Protein AF-A0A327JHH8-F1 (afdb_monomer)

pLDDT: mean 87.26, std 10.91, range [47.88, 98.25]

Structure (mmCIF, N/CA/C/O backbone):
data_AF-A0A327JHH8-F1
#
_entry.id   AF-A0A327JHH8-F1
#
loop_
_atom_site.group_PDB
_atom_site.id
_atom_site.type_symbol
_atom_site.label_atom_id
_atom_site.label_alt_id
_atom_site.label_comp_id
_atom_site.label_asym_id
_atom_site.label_entity_id
_atom_site.label_seq_id
_atom_site.pdbx_PDB_ins_code
_atom_site.Cartn_x
_atom_site.Cartn_y
_atom_site.Cartn_z
_atom_site.occupancy
_atom_site.B_iso_or_equiv
_atom_site.auth_seq_id
_atom_site.auth_comp_id
_atom_site.auth_asym_id
_atom_site.auth_atom_id
_atom_site.pdbx_PDB_model_num
ATOM 1 N N . MET A 1 1 ? -19.233 -2.159 3.639 1.00 47.88 1 MET A N 1
ATOM 2 C CA . MET A 1 1 ? -18.292 -2.645 2.615 1.00 47.88 1 MET A CA 1
ATOM 3 C C . MET A 1 1 ? -18.737 -2.070 1.287 1.00 47.88 1 MET A C 1
ATOM 5 O O . MET A 1 1 ? -19.864 -2.351 0.893 1.00 47.88 1 MET A O 1
ATOM 9 N N . LYS A 1 2 ? -17.908 -1.275 0.597 1.00 50.50 2 LYS A N 1
ATOM 10 C CA . LYS A 1 2 ? -18.009 -1.247 -0.868 1.00 50.50 2 LYS A CA 1
ATOM 11 C C . LYS A 1 2 ? -17.671 -2.670 -1.325 1.00 50.50 2 LYS A C 1
ATOM 13 O O . LYS A 1 2 ? -16.510 -3.018 -1.481 1.00 50.50 2 LYS A O 1
ATOM 18 N N . SER A 1 3 ? -18.680 -3.534 -1.398 1.00 53.72 3 SER A N 1
ATOM 19 C CA . SER A 1 3 ? -18.616 -4.788 -2.139 1.00 53.72 3 SER A CA 1
ATOM 20 C C . SER A 1 3 ? -18.605 -4.404 -3.614 1.00 53.72 3 SER A C 1
ATOM 22 O O . SER A 1 3 ? -19.643 -4.351 -4.267 1.00 53.72 3 SER A O 1
ATOM 24 N N . GLY A 1 4 ? -17.443 -3.982 -4.079 1.00 57.91 4 GLY A N 1
ATOM 25 C CA . GLY A 1 4 ? -17.212 -3.538 -5.436 1.00 57.91 4 GLY A CA 1
ATOM 26 C C . GLY A 1 4 ? -15.746 -3.760 -5.728 1.00 57.91 4 GLY A C 1
ATOM 27 O O . GLY A 1 4 ? -14.904 -3.545 -4.855 1.00 57.91 4 GLY A O 1
ATOM 28 N N . GLU A 1 5 ? -15.466 -4.252 -6.924 1.00 74.25 5 GLU A N 1
ATOM 29 C CA . GLU A 1 5 ? -14.121 -4.245 -7.479 1.00 74.25 5 GLU A CA 1
ATOM 30 C C . GLU A 1 5 ? -13.575 -2.820 -7.327 1.00 74.25 5 GLU A C 1
ATOM 32 O O . GLU A 1 5 ? -14.171 -1.866 -7.820 1.00 74.25 5 GLU A O 1
ATOM 37 N N . LEU A 1 6 ? -12.528 -2.665 -6.514 1.00 85.56 6 LEU A N 1
ATOM 38 C CA . LEU A 1 6 ? -11.931 -1.361 -6.264 1.00 85.56 6 LEU A CA 1
ATOM 39 C C . LEU A 1 6 ? -11.157 -0.941 -7.508 1.00 85.56 6 LEU A C 1
ATOM 41 O O . LEU A 1 6 ? -10.291 -1.683 -7.978 1.00 85.56 6 LEU A O 1
ATOM 45 N N . GLU A 1 7 ? -11.428 0.259 -8.001 1.00 89.81 7 GLU A N 1
ATOM 46 C CA . GLU A 1 7 ? -10.718 0.803 -9.150 1.00 89.81 7 GLU A CA 1
ATOM 47 C C . GLU A 1 7 ? -9.528 1.665 -8.708 1.00 89.81 7 GLU A C 1
ATOM 49 O O . GLU A 1 7 ? -9.539 2.268 -7.630 1.00 89.81 7 GLU A O 1
ATOM 54 N N . PRO A 1 8 ? -8.476 1.784 -9.534 1.00 90.81 8 PRO A N 1
ATOM 55 C CA . PRO A 1 8 ? -7.443 2.786 -9.319 1.00 90.81 8 PRO A CA 1
ATOM 56 C C . PRO A 1 8 ? -8.029 4.186 -9.094 1.00 90.81 8 PRO A C 1
ATOM 58 O O . PRO A 1 8 ? -8.797 4.689 -9.909 1.00 90.81 8 PRO A O 1
ATOM 61 N N . GLY A 1 9 ? -7.618 4.836 -8.007 1.00 91.50 9 GLY 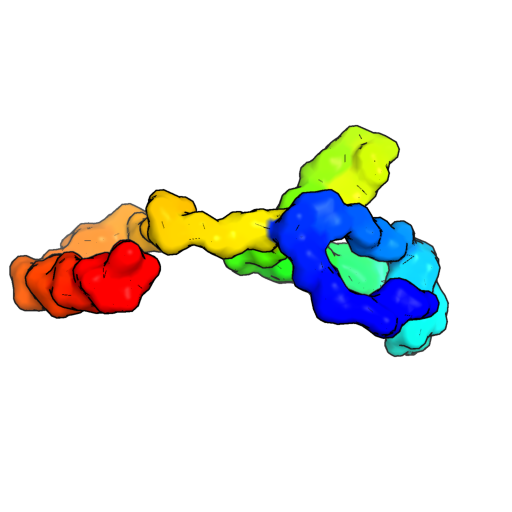A N 1
ATOM 62 C CA . GLY A 1 9 ? -8.140 6.128 -7.561 1.00 91.50 9 GLY A CA 1
ATOM 63 C C . GLY A 1 9 ? -9.233 6.031 -6.494 1.00 91.50 9 GLY A C 1
ATOM 64 O O . GLY A 1 9 ? -9.516 7.041 -5.845 1.00 91.50 9 GLY A O 1
ATOM 65 N N . ASP A 1 10 ? -9.803 4.847 -6.241 1.00 93.56 10 ASP A N 1
ATOM 66 C CA . ASP A 1 10 ? -10.782 4.675 -5.169 1.00 93.56 10 ASP A CA 1
ATOM 67 C C . ASP A 1 10 ? -10.168 4.927 -3.796 1.00 93.56 10 ASP A C 1
ATOM 69 O O . ASP A 1 10 ? -9.073 4.463 -3.469 1.00 93.56 10 ASP A O 1
ATOM 73 N N . LYS A 1 11 ? -10.924 5.623 -2.948 1.00 93.88 11 LYS A N 1
ATOM 74 C CA . LYS A 1 11 ? -10.581 5.818 -1.542 1.00 93.88 11 LYS A CA 1
ATOM 75 C C . LYS A 1 11 ? -10.998 4.597 -0.727 1.00 93.88 11 LYS A C 1
ATOM 77 O O . LYS A 1 11 ? -12.170 4.220 -0.738 1.00 93.88 11 LYS A O 1
ATOM 82 N N . LEU A 1 12 ? -10.056 4.030 0.019 1.00 94.25 12 LEU A N 1
ATOM 83 C CA . LEU A 1 12 ? -10.335 2.978 0.990 1.00 94.25 12 LEU A CA 1
ATOM 84 C C . LEU A 1 12 ? -11.061 3.539 2.215 1.00 94.25 12 LEU A C 1
ATO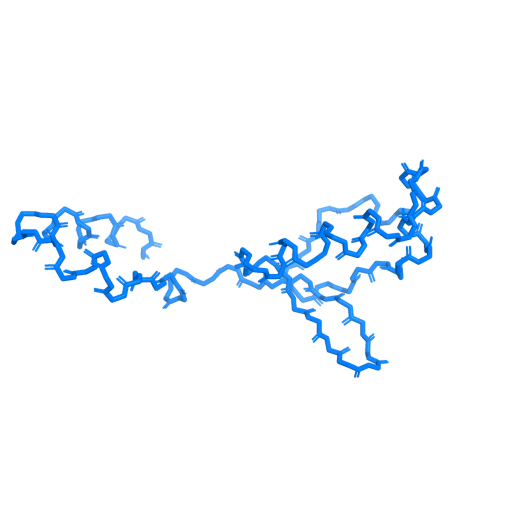M 86 O O . LEU A 1 12 ? -10.872 4.698 2.606 1.00 94.25 12 LEU A O 1
ATOM 90 N N . ASP A 1 13 ? -11.844 2.674 2.857 1.00 94.38 13 ASP A N 1
ATOM 91 C CA . ASP A 1 13 ? -12.457 2.965 4.148 1.00 94.38 13 ASP A CA 1
ATOM 92 C C . ASP A 1 1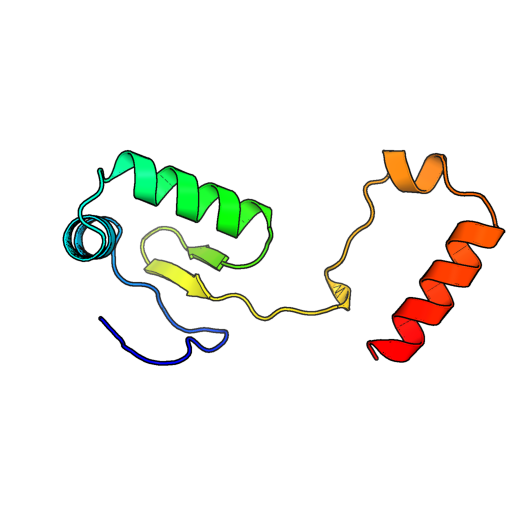3 ? -11.387 3.314 5.200 1.00 94.38 13 ASP A C 1
ATOM 94 O O . ASP A 1 13 ? -10.208 2.958 5.101 1.00 94.38 13 ASP A O 1
ATOM 98 N N . SER A 1 14 ? -11.793 4.048 6.238 1.00 94.81 14 SER A N 1
ATOM 99 C CA . SER A 1 14 ? -10.872 4.428 7.312 1.00 94.81 14 SER A CA 1
ATOM 100 C C . SER A 1 14 ? -10.303 3.198 8.030 1.00 94.81 14 SER A C 1
ATOM 102 O O . SER A 1 14 ? -10.952 2.160 8.105 1.00 94.81 14 SER A O 1
ATOM 104 N N . VAL A 1 15 ? -9.126 3.333 8.655 1.00 94.94 15 VAL A N 1
ATOM 105 C CA . VAL A 1 15 ? -8.521 2.259 9.473 1.00 94.94 15 VAL A CA 1
ATOM 106 C C . VAL A 1 15 ? -9.502 1.709 10.511 1.00 94.94 15 VAL A C 1
ATOM 108 O O . VAL A 1 15 ? -9.509 0.510 10.761 1.00 94.94 15 VAL A O 1
ATOM 111 N N . GLN A 1 16 ? -10.323 2.580 11.107 1.00 95.69 16 GLN A N 1
ATOM 112 C CA . GLN A 1 16 ? -11.350 2.180 12.066 1.00 95.69 16 GLN A CA 1
ATOM 113 C C . GLN A 1 16 ? -12.414 1.303 11.395 1.00 95.69 16 GLN A C 1
ATOM 115 O O . GLN A 1 16 ? -12.625 0.177 11.822 1.00 95.69 16 GLN A O 1
ATOM 120 N N . ALA A 1 17 ? -13.010 1.780 10.300 1.00 95.44 17 ALA A N 1
ATOM 121 C CA . ALA A 1 17 ? -14.049 1.047 9.580 1.00 95.44 17 ALA A CA 1
ATOM 122 C C . ALA A 1 17 ? -13.541 -0.286 9.002 1.00 95.44 17 ALA A C 1
ATOM 124 O O . ALA A 1 17 ? -14.244 -1.291 9.062 1.00 95.44 17 ALA A O 1
ATOM 125 N N . LEU A 1 18 ? -12.304 -0.317 8.494 1.00 95.06 18 LEU A N 1
ATOM 126 C CA . LEU A 1 18 ? -11.661 -1.543 8.026 1.00 95.06 18 LEU A CA 1
ATOM 127 C C . LEU A 1 18 ? -11.443 -2.530 9.177 1.00 95.06 18 LEU A C 1
ATOM 129 O O . LEU A 1 18 ? -11.784 -3.700 9.028 1.00 95.06 18 LEU A O 1
ATOM 133 N N . ALA A 1 19 ? -10.933 -2.064 10.323 1.00 97.19 19 ALA A N 1
ATOM 134 C CA . ALA A 1 19 ? -10.722 -2.897 11.507 1.00 97.19 19 ALA A CA 1
ATOM 135 C C . ALA A 1 19 ? -12.034 -3.520 12.001 1.00 97.19 19 ALA A C 1
ATOM 137 O O . ALA A 1 19 ? -12.079 -4.722 12.256 1.00 97.19 19 ALA A O 1
ATOM 138 N N . ASP A 1 20 ? -13.106 -2.726 12.041 1.00 97.19 20 ASP A N 1
ATOM 139 C CA . ASP A 1 20 ? -14.440 -3.186 12.431 1.00 97.19 20 ASP A CA 1
ATOM 140 C C . ASP A 1 20 ? -15.002 -4.195 11.412 1.00 97.19 20 ASP A C 1
ATOM 142 O O . ASP A 1 20 ? -15.536 -5.236 11.794 1.00 97.19 20 ASP A O 1
ATOM 146 N N . SER A 1 21 ? -14.831 -3.936 10.108 1.00 94.00 21 SER A N 1
ATOM 147 C CA . SER A 1 21 ? -15.338 -4.809 9.037 1.00 94.00 21 SER A CA 1
ATOM 148 C C . SER A 1 21 ? -14.607 -6.151 8.933 1.00 94.00 21 SER A C 1
ATOM 150 O O . SER A 1 21 ? -15.236 -7.168 8.650 1.00 94.00 21 SER A O 1
ATOM 152 N N . PHE A 1 22 ? -13.294 -6.161 9.179 1.00 94.69 22 PHE A N 1
ATOM 153 C CA . PHE A 1 22 ? -12.454 -7.358 9.133 1.00 94.69 22 PHE A CA 1
ATOM 154 C C . PHE A 1 22 ? -12.314 -8.041 10.497 1.00 94.69 22 PHE A C 1
ATOM 156 O O . PHE A 1 22 ? -11.693 -9.095 10.574 1.00 94.69 22 PHE A O 1
ATOM 163 N N . GLN A 1 23 ? -12.885 -7.461 11.559 1.00 97.06 23 GLN A N 1
ATOM 164 C CA . GLN A 1 23 ? -12.802 -7.961 12.935 1.00 97.06 23 GLN A CA 1
ATOM 165 C C . GLN A 1 23 ? -11.356 -8.172 13.416 1.00 97.06 23 GLN A C 1
ATOM 167 O O . GLN A 1 23 ? -11.025 -9.161 14.069 1.00 97.06 23 GLN A O 1
ATOM 172 N N . VAL A 1 24 ? -10.479 -7.219 13.100 1.00 97.50 24 VAL A N 1
ATOM 173 C CA . VAL A 1 24 ? -9.061 -7.233 13.492 1.00 97.50 24 VAL A CA 1
ATOM 174 C C . VAL A 1 24 ? -8.685 -5.953 14.229 1.00 97.50 24 VAL A C 1
ATOM 176 O O . VAL A 1 24 ? -9.429 -4.974 14.260 1.00 97.50 24 VAL A O 1
ATOM 179 N N . SER A 1 25 ? -7.498 -5.927 14.832 1.00 98.25 25 SER A N 1
ATOM 180 C CA . SER A 1 25 ? -7.000 -4.720 15.486 1.00 98.25 25 SER A CA 1
ATOM 181 C C . SER A 1 25 ? -6.666 -3.616 14.472 1.00 98.25 25 SER A C 1
ATOM 183 O O . SER A 1 25 ? -6.246 -3.857 13.339 1.00 98.25 25 SER A O 1
ATOM 185 N N . ARG A 1 26 ? -6.753 -2.358 14.919 1.00 97.31 26 ARG A N 1
ATOM 186 C CA . ARG A 1 26 ? -6.304 -1.196 14.129 1.00 97.31 26 ARG A CA 1
ATOM 187 C C . ARG A 1 26 ? -4.822 -1.265 13.756 1.00 97.31 26 ARG A C 1
ATOM 189 O O . ARG A 1 26 ? -4.436 -0.706 12.733 1.00 97.31 26 ARG A O 1
ATOM 196 N N . SER A 1 27 ? -3.989 -1.902 14.583 1.00 97.81 27 SER A N 1
ATOM 197 C CA . SER A 1 27 ? -2.568 -2.097 14.279 1.00 97.81 27 SER A CA 1
ATOM 198 C C . SER A 1 27 ? -2.375 -3.066 13.115 1.00 97.81 27 SER A C 1
ATOM 200 O O . SER A 1 27 ? -1.634 -2.727 12.199 1.00 97.81 27 SER A O 1
ATOM 202 N N . ALA A 1 28 ? -3.111 -4.182 13.079 1.00 98.00 28 ALA A N 1
ATOM 203 C CA . ALA A 1 28 ? -3.059 -5.135 11.970 1.00 98.00 28 ALA A CA 1
ATOM 204 C C . ALA A 1 28 ? -3.467 -4.486 10.637 1.00 98.00 28 ALA A C 1
ATOM 206 O O . ALA A 1 28 ? -2.791 -4.654 9.625 1.00 98.00 28 ALA A O 1
ATOM 207 N N . VAL A 1 29 ? -4.520 -3.657 10.639 1.00 97.44 29 VAL A N 1
ATOM 208 C CA .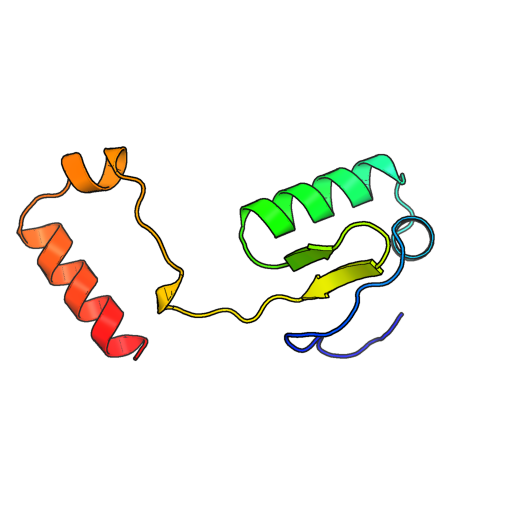 VAL A 1 29 ? -4.911 -2.889 9.442 1.00 97.44 29 VAL A CA 1
ATOM 209 C C . VAL A 1 29 ? -3.802 -1.925 9.010 1.00 97.44 29 VAL A C 1
ATOM 211 O O . VAL A 1 29 ? -3.503 -1.823 7.824 1.00 97.44 29 VAL A O 1
ATOM 214 N N . ARG A 1 30 ? -3.161 -1.217 9.951 1.00 95.69 30 ARG A N 1
ATOM 215 C CA . ARG A 1 30 ? -2.050 -0.303 9.628 1.00 95.69 30 ARG A CA 1
ATOM 216 C C . ARG A 1 30 ? -0.841 -1.032 9.050 1.00 95.69 30 ARG A C 1
ATOM 218 O O . ARG A 1 30 ? -0.221 -0.497 8.132 1.00 95.69 30 ARG A O 1
ATOM 225 N N . GLU A 1 31 ? -0.515 -2.220 9.549 1.00 97.62 31 GLU A N 1
ATOM 226 C CA . GLU A 1 31 ? 0.544 -3.060 8.980 1.00 97.62 31 GLU A CA 1
ATOM 227 C C . GLU A 1 31 ? 0.190 -3.516 7.567 1.00 97.62 31 GLU A C 1
ATOM 229 O O . GLU A 1 31 ? 0.991 -3.327 6.654 1.00 97.62 31 GLU A O 1
ATOM 234 N N . ALA A 1 32 ? -1.033 -4.007 7.351 1.00 96.44 32 ALA A N 1
ATOM 235 C CA . ALA A 1 32 ? -1.496 -4.418 6.029 1.00 96.44 32 ALA A CA 1
ATOM 236 C C . ALA A 1 32 ? -1.446 -3.260 5.017 1.00 96.44 32 ALA A C 1
ATOM 238 O O . ALA A 1 32 ? -0.885 -3.408 3.933 1.00 96.44 32 ALA A O 1
ATOM 239 N N . LEU A 1 33 ? -1.950 -2.076 5.384 1.00 95.56 33 LEU A N 1
ATOM 240 C CA . LEU A 1 33 ? -1.871 -0.881 4.535 1.00 95.56 33 LEU A CA 1
ATOM 241 C C . LEU A 1 33 ? -0.422 -0.435 4.285 1.00 95.56 33 LEU A C 1
ATOM 243 O O . LEU A 1 33 ? -0.110 0.052 3.199 1.00 95.56 33 LEU A O 1
ATOM 247 N N . SER A 1 34 ? 0.475 -0.610 5.259 1.00 94.81 34 SER A N 1
ATOM 248 C CA . SER A 1 34 ? 1.902 -0.305 5.084 1.00 94.81 34 SER A CA 1
ATOM 249 C C . SER A 1 34 ? 2.570 -1.272 4.107 1.00 94.81 34 SER A C 1
ATOM 251 O O . SER A 1 34 ? 3.317 -0.829 3.236 1.00 94.81 34 SER A O 1
ATOM 253 N N . ALA A 1 35 ? 2.258 -2.567 4.193 1.00 94.12 35 ALA A N 1
ATOM 254 C CA . ALA A 1 35 ? 2.730 -3.573 3.246 1.00 94.12 35 ALA A CA 1
ATOM 255 C C . ALA A 1 35 ? 2.185 -3.318 1.831 1.00 94.12 35 ALA A C 1
ATOM 257 O O . ALA A 1 35 ? 2.950 -3.308 0.870 1.00 94.12 35 ALA A O 1
ATOM 258 N N . LEU A 1 36 ? 0.887 -3.021 1.696 1.00 92.62 36 LEU A N 1
ATOM 259 C CA . LEU A 1 36 ? 0.266 -2.668 0.414 1.00 92.62 36 LEU A CA 1
ATOM 260 C C . LEU A 1 36 ? 0.897 -1.411 -0.202 1.00 92.62 36 LEU A C 1
ATOM 262 O O . LEU A 1 36 ? 1.132 -1.368 -1.409 1.00 92.62 36 LEU A O 1
ATOM 266 N N . LYS A 1 37 ? 1.223 -0.403 0.618 1.00 91.31 37 LYS A N 1
ATOM 267 C CA . LYS A 1 37 ? 1.960 0.785 0.167 1.00 91.31 37 LYS A CA 1
ATOM 268 C C . LYS A 1 37 ? 3.362 0.421 -0.320 1.00 91.31 37 LYS A C 1
ATOM 270 O O . LYS A 1 37 ? 3.782 0.919 -1.359 1.00 91.31 37 LYS A O 1
ATOM 275 N N . ALA A 1 38 ? 4.078 -0.438 0.406 1.00 87.81 38 ALA A N 1
ATOM 276 C CA . ALA A 1 38 ? 5.409 -0.897 0.010 1.00 87.81 38 ALA A CA 1
ATOM 277 C C . ALA A 1 38 ? 5.386 -1.689 -1.309 1.00 87.81 38 ALA A C 1
ATOM 279 O O . ALA A 1 38 ? 6.298 -1.551 -2.117 1.00 87.81 38 ALA A O 1
ATOM 280 N N . MET A 1 39 ? 4.316 -2.449 -1.561 1.00 86.12 39 MET A N 1
ATOM 281 C CA . MET A 1 39 ? 4.072 -3.135 -2.837 1.00 86.12 39 MET A CA 1
ATOM 282 C C . MET A 1 39 ? 3.590 -2.199 -3.957 1.00 86.12 39 MET A C 1
ATOM 284 O O . MET A 1 39 ? 3.393 -2.644 -5.082 1.00 86.12 39 MET A O 1
ATOM 288 N N . GLY A 1 40 ? 3.368 -0.912 -3.670 1.00 87.25 40 GLY A N 1
ATOM 289 C CA . GLY A 1 40 ? 2.880 0.052 -4.653 1.00 87.25 40 GLY A CA 1
ATOM 290 C C . GLY A 1 40 ? 1.410 -0.131 -5.038 1.00 87.25 40 GLY A C 1
ATOM 291 O O . GLY A 1 40 ? 0.994 0.406 -6.055 1.00 87.25 40 GLY A O 1
ATOM 292 N N . MET A 1 41 ? 0.614 -0.854 -4.246 1.00 89.38 41 MET A N 1
ATOM 293 C CA . MET A 1 41 ? -0.811 -1.087 -4.531 1.00 89.38 41 MET A CA 1
ATOM 294 C C . MET A 1 41 ? -1.712 0.053 -4.049 1.00 89.38 41 MET A C 1
ATOM 296 O O . MET A 1 41 ? -2.803 0.253 -4.578 1.00 89.38 41 MET A O 1
ATOM 300 N N . VAL A 1 42 ? -1.274 0.806 -3.037 1.00 93.50 42 VAL A N 1
ATOM 301 C CA . VAL A 1 42 ? -2.023 1.937 -2.475 1.00 93.50 42 VAL A CA 1
ATOM 302 C C . VAL A 1 42 ? -1.109 3.126 -2.206 1.00 93.50 42 VAL A C 1
ATOM 304 O O . VAL A 1 42 ? 0.089 2.971 -1.965 1.00 93.50 42 VAL A O 1
ATOM 307 N N . GLU A 1 43 ? -1.688 4.321 -2.176 1.00 94.00 43 GLU A N 1
ATOM 308 C CA . GLU A 1 43 ? -1.033 5.543 -1.722 1.00 94.00 43 GLU A CA 1
ATOM 309 C C . GLU A 1 43 ? -1.721 6.106 -0.471 1.00 94.00 43 GLU A C 1
ATOM 311 O O . GLU A 1 43 ? -2.945 6.129 -0.367 1.00 94.00 43 GLU A O 1
ATOM 316 N N . MET A 1 44 ? -0.931 6.568 0.502 1.00 92.94 44 MET A N 1
ATOM 317 C CA . MET A 1 44 ? -1.440 7.268 1.686 1.00 92.94 44 MET A CA 1
ATOM 318 C C . MET A 1 44 ? -1.195 8.765 1.530 1.00 92.94 44 MET A C 1
ATOM 320 O O . MET A 1 44 ? -0.040 9.193 1.491 1.00 92.94 44 MET A O 1
ATOM 324 N N . LYS A 1 45 ? -2.274 9.550 1.506 1.00 92.50 45 LYS A N 1
ATOM 325 C CA . LYS A 1 45 ? -2.245 11.016 1.493 1.00 92.50 45 LYS A CA 1
ATOM 326 C C . LYS A 1 45 ? -2.561 11.535 2.891 1.00 92.50 45 LYS A C 1
ATOM 328 O O . LYS A 1 45 ? -3.616 11.231 3.456 1.00 92.50 45 LYS A O 1
ATOM 333 N N . GLN A 1 46 ? -1.620 12.270 3.481 1.00 88.44 46 GLN A N 1
ATOM 334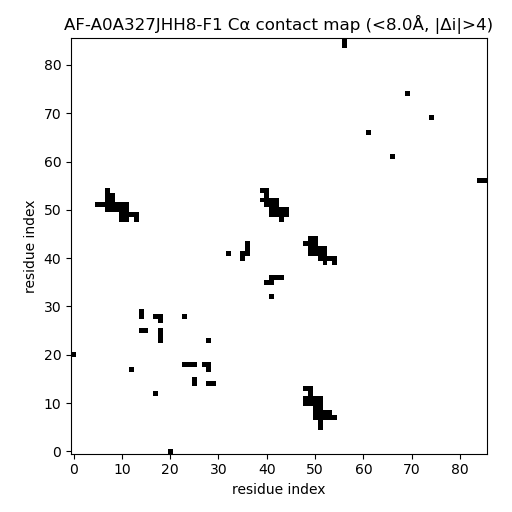 C CA . GLN A 1 46 ? -1.742 12.762 4.852 1.00 88.44 46 GLN A CA 1
ATOM 335 C C . GLN A 1 46 ? -2.983 13.653 4.993 1.00 88.44 46 GLN A C 1
ATOM 337 O O . GLN A 1 46 ? -3.174 14.580 4.220 1.00 88.44 46 GLN A O 1
ATOM 342 N N . GLY A 1 47 ? -3.840 13.352 5.972 1.00 89.81 47 GLY A N 1
ATOM 343 C CA . GLY A 1 47 ? -5.099 14.074 6.199 1.00 89.81 47 GLY A CA 1
ATOM 344 C C . GLY A 1 47 ? -6.238 13.711 5.239 1.00 89.81 47 GLY A C 1
ATOM 345 O O . GLY A 1 47 ? -7.396 13.953 5.563 1.00 89.81 47 GLY A O 1
ATOM 346 N N . GLU A 1 48 ? -5.946 13.068 4.109 1.00 92.00 48 GLU A N 1
ATOM 347 C CA . GLU A 1 48 ? -6.950 12.736 3.101 1.00 92.00 48 GLU A CA 1
ATOM 348 C C . GLU A 1 48 ? -7.401 11.278 3.170 1.00 92.00 48 GLU A C 1
ATOM 350 O O . GLU A 1 48 ? -8.594 11.017 3.062 1.00 92.00 48 GLU A O 1
ATOM 355 N N . GLY A 1 49 ? -6.493 10.321 3.381 1.00 92.62 49 GLY A N 1
ATOM 356 C CA . GLY A 1 49 ? -6.826 8.895 3.466 1.00 92.62 49 GLY A CA 1
ATOM 357 C C . GLY A 1 49 ? -5.908 8.002 2.636 1.00 92.62 49 GLY A C 1
ATOM 358 O O . GLY A 1 49 ? -4.804 8.399 2.265 1.00 92.62 49 GLY A O 1
ATOM 359 N N . THR A 1 50 ? -6.362 6.775 2.379 1.00 95.44 50 THR A N 1
ATOM 360 C CA . THR A 1 50 ? -5.636 5.793 1.559 1.00 95.44 50 THR A CA 1
ATOM 361 C C . THR A 1 50 ? -6.394 5.566 0.261 1.00 95.44 50 THR A C 1
ATOM 363 O O . THR A 1 50 ? -7.612 5.415 0.303 1.00 95.44 50 THR A O 1
ATOM 366 N N . TYR A 1 51 ? -5.688 5.539 -0.863 1.00 95.19 51 TYR A N 1
ATOM 367 C CA . TYR A 1 51 ? -6.269 5.393 -2.195 1.00 95.19 51 TYR A CA 1
ATOM 368 C C . TYR A 1 51 ? -5.634 4.221 -2.936 1.00 95.19 51 TYR A C 1
ATOM 370 O O . TYR A 1 51 ? -4.443 3.957 -2.769 1.00 95.19 51 TYR A O 1
ATOM 378 N N . VAL A 1 52 ? -6.418 3.523 -3.752 1.00 93.88 52 VAL A N 1
ATOM 379 C CA . VAL A 1 52 ? -5.929 2.457 -4.632 1.00 93.88 52 VAL A CA 1
ATOM 380 C C . VAL A 1 52 ? -5.075 3.073 -5.727 1.00 93.88 52 VAL A C 1
ATOM 382 O O . VAL A 1 52 ? -5.480 4.034 -6.381 1.00 93.88 52 VAL A O 1
ATOM 385 N N . LYS A 1 53 ? -3.874 2.538 -5.923 1.00 90.25 53 LYS A N 1
ATOM 386 C CA . LYS A 1 53 ? -2.950 3.036 -6.935 1.00 90.25 53 LYS A CA 1
ATOM 387 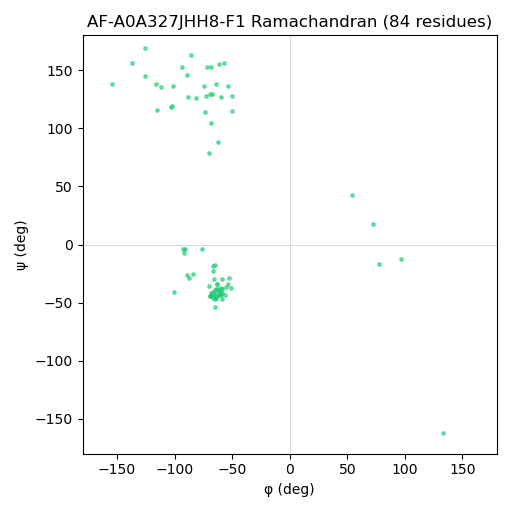C C . LYS A 1 53 ? -3.200 2.326 -8.262 1.00 90.25 53 LYS A C 1
ATOM 389 O O . LYS A 1 53 ? -3.514 1.138 -8.298 1.00 90.25 53 LYS A O 1
ATOM 394 N N . ARG A 1 54 ? -3.022 3.051 -9.366 1.00 83.12 54 ARG A N 1
ATOM 395 C CA . ARG A 1 54 ? -2.926 2.435 -10.691 1.00 83.12 54 ARG A CA 1
ATOM 396 C C . ARG A 1 54 ? -1.633 1.630 -10.762 1.00 83.12 54 ARG A C 1
ATOM 398 O O . ARG A 1 54 ? -0.567 2.149 -10.437 1.00 83.12 54 ARG A O 1
ATOM 405 N N . PHE A 1 55 ? -1.743 0.377 -11.186 1.00 72.81 55 PHE A N 1
ATOM 406 C CA . PHE A 1 55 ? -0.579 -0.390 -11.599 1.00 72.81 55 PHE A CA 1
ATOM 407 C C . PHE A 1 55 ? -0.126 0.131 -12.965 1.00 72.81 55 PHE A C 1
ATOM 409 O O . PHE A 1 55 ? -0.864 0.032 -13.942 1.00 72.81 55 PHE A O 1
ATOM 416 N N . GLU A 1 56 ? 1.062 0.721 -12.999 1.00 72.69 56 GLU A N 1
ATOM 417 C CA . GLU A 1 56 ? 1.731 1.184 -14.212 1.00 72.69 56 GLU A CA 1
ATOM 418 C C . GLU A 1 56 ? 3.002 0.341 -14.376 1.00 72.69 56 GLU A C 1
ATOM 420 O O . GLU A 1 56 ? 3.871 0.401 -13.494 1.00 72.69 56 GLU A O 1
ATOM 425 N N . PRO A 1 57 ? 3.120 -0.480 -15.439 1.00 67.19 57 PRO A N 1
ATOM 426 C CA . PRO A 1 57 ? 4.306 -1.300 -15.695 1.00 67.19 57 PRO A CA 1
ATOM 427 C C . PRO A 1 57 ? 5.609 -0.488 -15.691 1.00 67.19 57 PRO A C 1
ATOM 429 O O . PRO A 1 57 ? 6.659 -0.990 -15.293 1.00 67.19 57 PRO A O 1
ATOM 432 N N . GLU A 1 58 ? 5.536 0.793 -16.052 1.00 68.38 58 GLU A N 1
ATOM 433 C CA . GLU A 1 58 ? 6.653 1.740 -16.079 1.00 68.38 58 GLU A CA 1
ATOM 434 C C . GLU A 1 58 ? 7.206 2.052 -14.679 1.00 68.38 58 GLU A C 1
ATOM 436 O O . GLU A 1 58 ? 8.336 2.523 -14.546 1.00 68.38 58 GLU A O 1
ATOM 441 N N . GLN A 1 59 ? 6.429 1.780 -13.626 1.00 68.38 59 GLN A N 1
ATOM 442 C CA . GLN A 1 59 ? 6.828 1.978 -12.232 1.00 68.38 59 GLN A CA 1
ATOM 443 C C . GLN A 1 59 ? 7.490 0.739 -11.614 1.00 68.38 59 GLN A C 1
ATOM 445 O O . GLN A 1 59 ? 7.961 0.804 -10.473 1.00 68.38 59 GLN A O 1
ATOM 450 N N . ILE A 1 60 ? 7.566 -0.379 -12.346 1.00 71.12 60 ILE A N 1
ATOM 451 C CA . ILE A 1 60 ? 8.338 -1.550 -11.928 1.00 71.12 60 ILE A CA 1
ATOM 452 C C . ILE A 1 60 ? 9.821 -1.182 -11.988 1.00 71.12 60 ILE A C 1
ATOM 454 O O . ILE A 1 60 ? 10.433 -1.099 -13.051 1.00 71.12 60 ILE A O 1
ATOM 458 N N . SER A 1 61 ? 10.408 -0.960 -10.815 1.00 72.94 61 SER A N 1
ATOM 459 C CA . SER A 1 61 ? 11.837 -0.695 -10.678 1.00 72.94 61 SER A CA 1
ATOM 460 C C . SER A 1 61 ? 12.567 -1.946 -10.212 1.00 72.94 61 SER A C 1
ATOM 462 O O . SER A 1 61 ? 12.130 -2.656 -9.306 1.00 72.94 61 SER A O 1
ATOM 464 N N . ILE A 1 62 ? 13.709 -2.212 -10.836 1.00 77.69 62 ILE A N 1
ATOM 465 C CA . ILE A 1 62 ? 14.633 -3.245 -10.378 1.00 77.69 62 ILE A CA 1
ATOM 466 C C . ILE A 1 62 ? 15.572 -2.586 -9.367 1.00 77.69 62 ILE A C 1
ATOM 468 O O . ILE A 1 62 ? 16.193 -1.572 -9.702 1.00 77.69 62 ILE A O 1
ATOM 472 N N . PRO A 1 63 ? 15.720 -3.132 -8.147 1.00 82.50 63 PRO A N 1
ATOM 473 C CA . PRO A 1 63 ? 16.712 -2.640 -7.204 1.00 82.50 63 PRO A CA 1
ATOM 474 C C . PRO A 1 63 ? 18.104 -2.613 -7.842 1.00 82.50 63 PRO A C 1
ATOM 476 O O . PRO A 1 63 ? 18.510 -3.585 -8.479 1.00 82.50 63 PRO A O 1
ATOM 479 N N . LEU A 1 64 ? 18.866 -1.535 -7.634 1.00 78.75 64 LEU A N 1
ATOM 480 C CA . LEU A 1 64 ? 20.201 -1.387 -8.230 1.00 78.75 64 LEU A CA 1
ATOM 481 C C . LEU A 1 64 ? 21.122 -2.572 -7.891 1.00 78.75 64 LEU A C 1
ATOM 483 O O . LEU A 1 64 ? 21.881 -3.027 -8.737 1.00 78.75 64 LEU A O 1
ATOM 487 N N . SER A 1 65 ? 21.016 -3.111 -6.675 1.00 86.62 65 SER A N 1
ATOM 488 C CA . SER A 1 65 ? 21.755 -4.303 -6.245 1.00 86.62 65 SER A CA 1
ATOM 489 C C . SER A 1 65 ? 21.441 -5.539 -7.089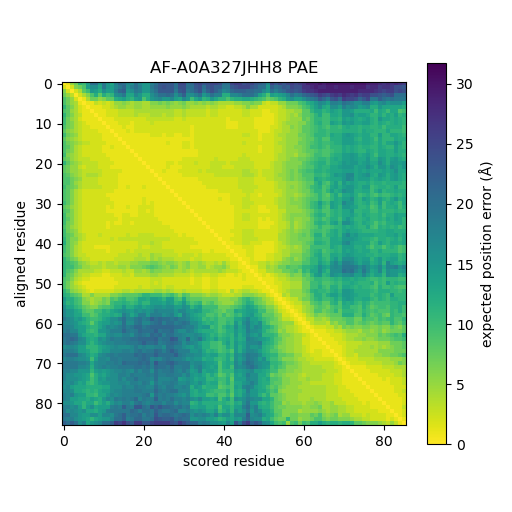 1.00 86.62 65 SER A C 1
ATOM 491 O O . SER A 1 65 ? 22.354 -6.282 -7.438 1.00 86.62 65 SER A O 1
ATOM 493 N N . ALA A 1 66 ? 20.172 -5.746 -7.445 1.00 83.56 66 ALA A N 1
ATOM 494 C CA . ALA A 1 66 ? 19.765 -6.826 -8.333 1.00 83.56 66 ALA A CA 1
ATOM 495 C C . ALA A 1 66 ? 20.257 -6.558 -9.760 1.00 83.56 66 ALA A C 1
ATOM 497 O O . ALA A 1 66 ? 20.848 -7.444 -10.367 1.00 83.56 66 ALA A O 1
ATOM 498 N N . ALA A 1 67 ? 20.108 -5.323 -10.251 1.00 85.38 67 ALA A N 1
ATOM 499 C CA . ALA A 1 67 ? 20.555 -4.927 -11.585 1.00 85.38 67 ALA A CA 1
ATOM 500 C C . ALA A 1 67 ? 22.069 -5.130 -11.794 1.00 85.38 67 ALA A C 1
ATOM 502 O O . ALA A 1 67 ? 22.487 -5.581 -12.856 1.00 85.38 67 ALA A O 1
ATOM 503 N N . LEU A 1 68 ? 22.892 -4.861 -10.774 1.00 87.69 68 LEU A N 1
ATOM 504 C CA . LEU A 1 68 ? 24.349 -5.053 -10.820 1.00 87.69 68 LEU A CA 1
ATOM 505 C C . LEU A 1 68 ? 24.779 -6.524 -10.936 1.00 87.69 68 LEU A C 1
ATOM 507 O O . LEU A 1 68 ? 25.889 -6.798 -11.388 1.00 87.69 68 LEU A O 1
ATOM 511 N N . LEU A 1 69 ? 23.927 -7.465 -10.526 1.00 91.88 69 LEU A N 1
ATOM 512 C CA . LEU A 1 69 ? 24.192 -8.905 -10.606 1.00 91.88 69 LEU A CA 1
ATOM 513 C C . LEU A 1 69 ? 23.683 -9.531 -11.916 1.00 91.88 69 LEU A C 1
ATOM 515 O O . LEU A 1 69 ? 23.969 -10.702 -12.176 1.00 91.88 69 LEU A O 1
ATOM 519 N N . MET A 1 70 ? 22.948 -8.776 -12.740 1.00 90.56 70 MET A N 1
ATOM 520 C CA . MET A 1 70 ? 22.362 -9.277 -13.983 1.00 90.56 70 MET A CA 1
ATOM 521 C C . MET A 1 70 ? 23.416 -9.454 -15.077 1.00 90.56 70 MET A C 1
ATOM 523 O O . MET A 1 70 ? 24.255 -8.590 -15.340 1.00 90.56 70 MET A O 1
ATOM 527 N N . LYS A 1 71 ? 23.329 -10.577 -15.785 1.00 93.06 71 LYS A N 1
ATOM 528 C CA . LYS A 1 71 ? 24.070 -10.840 -17.017 1.00 93.06 71 LYS A CA 1
ATOM 529 C C . LYS A 1 71 ? 23.305 -10.278 -18.212 1.00 93.06 71 LYS A C 1
ATOM 531 O O . LYS A 1 71 ? 22.097 -10.070 -18.181 1.00 93.06 71 LYS A O 1
ATOM 536 N N . LYS A 1 72 ? 24.007 -10.121 -19.339 1.00 89.31 72 LY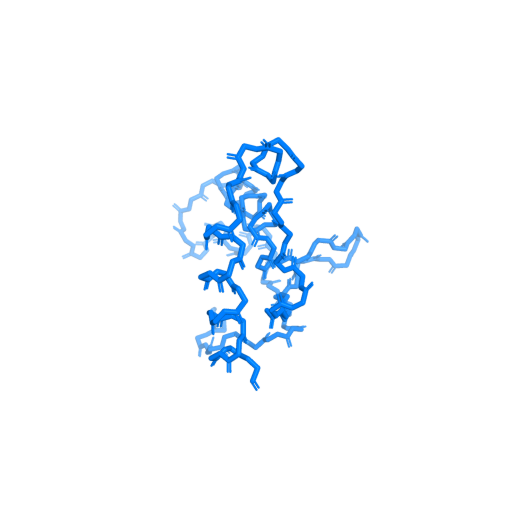S A N 1
ATOM 537 C CA . LYS A 1 72 ? 23.421 -9.641 -20.605 1.00 89.31 72 LYS A CA 1
ATOM 538 C C . LYS A 1 72 ? 22.190 -10.450 -21.052 1.00 89.31 72 LYS A C 1
ATOM 540 O O . LYS A 1 72 ? 21.280 -9.880 -21.642 1.00 89.31 72 LYS A O 1
ATOM 545 N N . LYS A 1 73 ? 22.170 -11.760 -20.772 1.00 92.38 73 LYS A N 1
ATOM 546 C CA . LYS A 1 73 ? 21.033 -12.642 -21.070 1.00 92.38 73 LYS A CA 1
ATOM 547 C C . LYS A 1 73 ? 19.799 -12.280 -20.234 1.00 92.38 73 LYS A C 1
ATOM 549 O O . LYS A 1 73 ? 18.734 -12.110 -20.809 1.00 92.38 73 LYS A O 1
ATOM 554 N N . ASP A 1 74 ? 19.976 -12.064 -18.933 1.00 90.62 74 ASP A N 1
ATOM 555 C CA . ASP A 1 74 ? 18.896 -11.693 -18.008 1.00 90.62 74 ASP A CA 1
ATOM 556 C C . ASP A 1 74 ? 18.233 -10.370 -18.432 1.00 90.62 74 ASP A C 1
ATOM 558 O O . ASP A 1 74 ? 17.017 -10.215 -18.371 1.00 90.62 74 ASP A O 1
ATOM 562 N N . VAL A 1 75 ? 19.032 -9.418 -18.931 1.00 88.94 75 VAL A N 1
ATOM 563 C CA . VAL A 1 75 ? 18.520 -8.148 -19.475 1.00 88.94 75 VAL A CA 1
ATOM 564 C C . VAL A 1 75 ? 17.713 -8.369 -20.759 1.00 88.94 75 VAL A C 1
ATOM 566 O O . VAL A 1 75 ? 16.677 -7.735 -20.941 1.00 88.94 75 VAL A O 1
ATOM 569 N N . ALA A 1 76 ? 18.163 -9.255 -21.651 1.00 90.88 76 ALA A N 1
ATOM 570 C CA . ALA A 1 76 ? 17.448 -9.557 -22.891 1.00 90.88 76 ALA A CA 1
ATOM 571 C C . ALA A 1 76 ? 16.091 -10.230 -22.625 1.00 90.88 76 ALA A C 1
ATOM 573 O O . ALA A 1 76 ? 15.090 -9.808 -23.197 1.00 90.88 76 ALA A O 1
ATOM 574 N N . GLU A 1 77 ? 16.049 -11.205 -21.715 1.00 89.88 77 GLU A N 1
ATOM 575 C CA . GLU A 1 77 ? 14.810 -11.877 -21.297 1.00 89.88 77 GLU A CA 1
ATOM 576 C C . GLU A 1 77 ? 13.833 -10.888 -20.647 1.00 89.88 77 GLU A C 1
ATOM 578 O O . GLU A 1 77 ? 12.640 -10.891 -20.945 1.00 89.88 77 GLU A O 1
ATOM 583 N N . LEU A 1 78 ? 14.331 -9.961 -19.823 1.00 86.50 78 LEU A N 1
ATOM 584 C CA . LEU A 1 78 ? 13.484 -8.932 -19.227 1.00 86.50 78 LEU A CA 1
ATOM 585 C C . LEU A 1 78 ? 12.881 -7.974 -20.271 1.00 86.50 78 LEU A C 1
ATOM 587 O O . LEU A 1 78 ? 11.720 -7.580 -20.155 1.00 86.50 78 LEU A O 1
ATOM 591 N N . LEU A 1 79 ? 13.647 -7.601 -21.302 1.00 86.75 79 LEU A N 1
ATOM 592 C CA . LEU A 1 79 ? 13.142 -6.776 -22.404 1.00 86.75 79 LEU A CA 1
ATOM 593 C C . LEU A 1 79 ? 12.073 -7.503 -23.234 1.00 86.75 79 LEU A C 1
ATOM 595 O O . LEU A 1 79 ? 11.193 -6.844 -23.783 1.00 86.75 79 LEU A O 1
ATOM 599 N N . GLU A 1 80 ? 12.121 -8.833 -23.326 1.00 88.31 80 GLU A N 1
ATOM 600 C CA . GLU A 1 80 ? 11.049 -9.622 -23.944 1.00 88.31 80 GLU A CA 1
ATOM 601 C C . GLU A 1 80 ? 9.775 -9.598 -23.101 1.00 88.31 80 GLU A C 1
ATOM 603 O O . GLU A 1 80 ? 8.704 -9.346 -23.647 1.00 88.31 80 GLU A O 1
ATOM 608 N N . VAL A 1 81 ? 9.882 -9.764 -21.778 1.00 86.38 81 VAL A N 1
ATOM 609 C CA . VAL A 1 81 ? 8.726 -9.649 -20.870 1.00 86.38 81 VAL A CA 1
ATOM 610 C C . VAL A 1 81 ? 8.084 -8.266 -20.977 1.00 86.38 81 VAL A C 1
ATOM 612 O O . VAL A 1 81 ? 6.863 -8.164 -21.056 1.00 86.38 81 VAL A O 1
ATOM 615 N N . ARG A 1 82 ? 8.888 -7.199 -21.050 1.00 82.56 82 ARG A N 1
ATOM 616 C CA . ARG A 1 82 ? 8.378 -5.833 -21.223 1.00 82.56 82 ARG A CA 1
ATOM 617 C C . ARG A 1 82 ? 7.506 -5.690 -22.475 1.00 82.56 82 ARG A C 1
ATOM 619 O O . ARG A 1 82 ? 6.433 -5.113 -22.382 1.00 82.56 82 ARG A O 1
ATOM 626 N N . LYS A 1 83 ? 7.919 -6.267 -23.608 1.00 84.00 83 LYS A N 1
ATOM 627 C CA . LYS A 1 83 ? 7.143 -6.241 -24.864 1.00 84.00 83 LYS A CA 1
ATOM 628 C C . LYS A 1 83 ? 5.807 -6.987 -24.796 1.00 84.00 83 LYS A C 1
ATOM 630 O O . LYS A 1 83 ? 5.003 -6.830 -25.701 1.00 84.00 83 LYS A O 1
ATOM 635 N N . ILE A 1 84 ? 5.617 -7.864 -23.808 1.00 84.06 84 ILE A N 1
ATOM 636 C CA . ILE A 1 84 ? 4.357 -8.594 -23.595 1.00 84.06 84 ILE A CA 1
ATOM 637 C C . ILE A 1 84 ? 3.395 -7.772 -22.724 1.00 84.06 84 ILE A C 1
ATOM 639 O O . ILE A 1 84 ? 2.184 -7.955 -22.813 1.00 84.06 84 ILE A O 1
ATOM 643 N N . LEU A 1 85 ? 3.935 -6.918 -21.849 1.00 76.31 85 LEU A N 1
ATOM 644 C CA . LEU A 1 85 ? 3.164 -6.090 -20.920 1.00 76.31 85 LEU A CA 1
ATOM 645 C C . LEU A 1 85 ? 2.760 -4.729 -21.512 1.00 76.31 85 LEU A C 1
ATOM 647 O O . LEU A 1 85 ? 1.775 -4.159 -21.045 1.00 76.31 85 LEU A O 1
ATOM 651 N N . GLU A 1 86 ? 3.530 -4.221 -22.480 1.00 73.25 86 GLU A N 1
ATOM 652 C CA . GLU A 1 86 ? 3.191 -3.071 -23.342 1.00 73.25 86 GLU A CA 1
ATOM 653 C C . GLU A 1 86 ? 2.237 -3.478 -24.477 1.00 73.25 86 GLU A C 1
ATOM 655 O O . GLU A 1 86 ? 1.294 -2.700 -24.751 1.00 73.25 86 GLU A O 1
#

Secondary structure (DSSP, 8-state):
---S-PPTTPBPPPHHHHHHHHT--HHHHHHHHHHHHHTTSEEEETTTEEEEPP--GGG-PPPHHHHHH--HHHHHHHHHHHHHH-

InterPro domains:
  IPR000524 Transcription regulator HTH, GntR [PF00392] (2-52)
  IPR000524 Transcription regulator HTH, GntR [PR00035] (12-26)
  IPR000524 Transcription regulator HTH, GntR [PR00035] (26-42)
  IPR000524 Transcription regulator HTH, GntR [PS50949] (1-55)
  IPR000524 Transcription regulator HTH, GntR [SM00345] (1-52)
  IPR000524 Transcription regulator HTH, GntR [cd07377] (2-53)
  IPR036388 Winged helix-like DNA-binding domain superfamily [G3DSA:1.10.10.10] (1-85)
  IPR036390 Winged helix DNA-binding domain superfamily [SSF46785] (3-63)

Sequence (86 aa):
MKSGELEPGDKLDSVQALADSFQVSRSAVREALSALKAMGMVEMKQGEGTYVKRFEPEQISIPLSAALLMKKKDVAELLEVRKILE

Foldseek 3Di:
DPPDDADFFDFDDALVVVCVVVVHDSVVSVVVLVVCVVVVQWDQDPPPHIGGHDDDVVPDDDPVVRVVPDDPVNVVVVVVVVVVVD

Radius of gyration: 17.37 Å; Cα contacts (8 Å, |Δi|>4): 66; chains: 1; bounding box: 43×27×40 Å

Organism: NCBI:txid34017

Solvent-accessible surface area (backbone atoms only — not comparable to full-atom values): 5295 Å² total; per-residue (Å²): 126,86,88,56,90,80,50,63,68,40,71,56,74,51,58,66,58,46,14,65,75,70,74,49,54,56,65,58,44,51,51,52,54,48,52,37,35,76,72,53,48,32,45,78,45,90,98,75,46,40,27,34,37,66,88,51,81,88,71,70,74,76,55,68,75,59,58,73,72,56,50,75,64,59,54,52,55,50,55,53,53,49,66,73,75,107

Mean predicted aligned error: 8.44 Å

Nearest PDB structures (foldseek):
  4r1h-assembly1_B  TM=6.932E-01  e=2.122E-04  Listeria monocytogenes EGD-e
  4ham-assembly1_A-2  T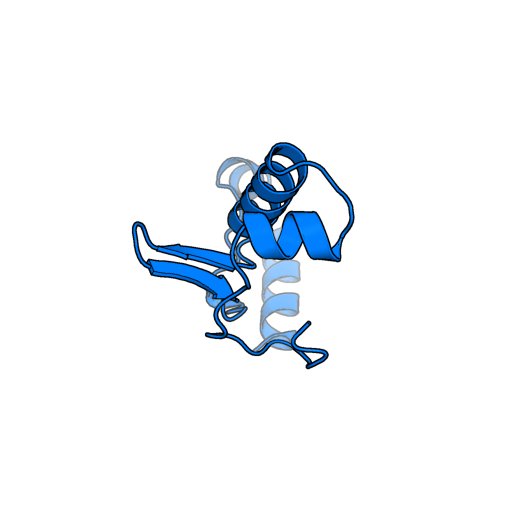M=6.571E-01  e=1.499E-04  Listeria monocytogenes EGD-e
  4tv7-assembly2_D  TM=8.399E-01  e=1.049E-03  Bacillus subtilis subsp. subtilis str. 168
  4tv7-assembly2_C  TM=7.909E-01  e=1.049E-03  Bacillus subtilis subsp. subtilis str. 168
  2ek5-assembly1_B  TM=6.050E-01  e=3.219E-04  Corynebacterium glutamicum ATCC 13032